Protein AF-A0A6B3IBU2-F1 (afdb_monomer)

Nearest PDB structures (foldseek):
  2c46-assembly2_A  TM=3.736E-01  e=9.577E+00  Homo sapiens

Structure (mmCIF, N/CA/C/O backbone):
data_AF-A0A6B3IBU2-F1
#
_entry.id   AF-A0A6B3IBU2-F1
#
loop_
_atom_site.group_PDB
_atom_site.id
_atom_site.type_symbol
_atom_site.label_atom_id
_atom_site.label_alt_id
_atom_site.label_comp_id
_atom_site.label_asym_id
_atom_site.label_entity_id
_atom_site.label_seq_id
_atom_site.pdbx_PDB_ins_code
_atom_site.Cartn_x
_atom_site.Cartn_y
_atom_site.Cartn_z
_atom_site.occupancy
_atom_site.B_iso_or_equiv
_atom_site.auth_seq_id
_atom_site.auth_comp_id
_atom_site.auth_asym_id
_atom_site.auth_atom_id
_atom_site.pdbx_PDB_model_num
ATOM 1 N N . GLU A 1 1 ? 5.572 0.446 7.589 1.00 95.69 1 GLU A N 1
ATOM 2 C CA . GLU A 1 1 ? 5.179 1.872 7.572 1.00 95.69 1 GLU A CA 1
ATOM 3 C C . GLU A 1 1 ? 4.821 2.412 8.957 1.00 95.69 1 GLU A C 1
ATOM 5 O O . GLU A 1 1 ? 5.625 3.143 9.514 1.00 95.69 1 GLU A O 1
ATOM 10 N N . LEU A 1 2 ? 3.706 2.002 9.577 1.00 97.81 2 LEU A N 1
ATOM 11 C CA . LEU A 1 2 ? 3.272 2.542 10.883 1.00 97.81 2 LEU A CA 1
ATOM 12 C C . LEU A 1 2 ? 4.307 2.400 12.011 1.00 97.81 2 LEU A C 1
ATOM 14 O O . LEU A 1 2 ? 4.517 3.336 12.777 1.00 97.81 2 LEU A O 1
ATOM 18 N N . ALA A 1 3 ? 5.007 1.263 12.072 1.00 97.38 3 ALA A N 1
ATOM 19 C CA . ALA A 1 3 ? 6.112 1.073 13.012 1.00 97.38 3 ALA A CA 1
ATOM 20 C C . ALA A 1 3 ? 7.275 2.051 12.754 1.00 97.38 3 ALA A C 1
ATOM 22 O O . ALA A 1 3 ? 7.814 2.625 13.693 1.00 97.38 3 ALA A O 1
ATOM 23 N N . GLN A 1 4 ? 7.621 2.292 11.483 1.00 96.19 4 GLN A N 1
ATOM 24 C CA . GLN A 1 4 ? 8.664 3.252 11.097 1.00 96.19 4 GLN A CA 1
ATOM 25 C C . GLN A 1 4 ? 8.264 4.693 11.442 1.00 96.19 4 GLN A C 1
ATOM 27 O O . GLN A 1 4 ? 9.115 5.488 11.824 1.00 96.19 4 GLN A O 1
ATOM 32 N N . ALA A 1 5 ? 6.976 5.017 11.331 1.00 97.12 5 ALA A N 1
ATOM 33 C CA . ALA A 1 5 ? 6.420 6.310 11.714 1.00 97.12 5 ALA A CA 1
ATOM 34 C C . ALA A 1 5 ? 6.220 6.468 13.237 1.00 97.12 5 ALA A C 1
ATOM 36 O O . ALA A 1 5 ? 5.711 7.494 13.678 1.00 97.12 5 ALA A O 1
ATOM 37 N N . GLY A 1 6 ? 6.584 5.467 14.050 1.00 97.69 6 GLY A N 1
ATOM 38 C CA . GLY A 1 6 ? 6.462 5.517 15.510 1.00 97.69 6 GLY A CA 1
ATOM 39 C C . GLY A 1 6 ? 5.028 5.413 16.041 1.00 97.69 6 GLY A C 1
ATOM 40 O O . GLY A 1 6 ? 4.814 5.575 17.240 1.00 97.69 6 GLY A O 1
ATOM 41 N N . VAL A 1 7 ? 4.045 5.099 15.190 1.00 98.19 7 VAL A N 1
ATOM 42 C CA . VAL A 1 7 ? 2.610 5.108 15.540 1.00 98.19 7 VAL A CA 1
ATOM 43 C C . VAL A 1 7 ? 2.299 4.168 16.703 1.00 98.19 7 VAL A C 1
ATOM 45 O O . VAL A 1 7 ? 1.527 4.515 17.588 1.00 98.19 7 VAL A O 1
ATOM 48 N N . TYR A 1 8 ? 2.940 3.001 16.753 1.00 97.50 8 TYR A N 1
ATOM 49 C CA . TYR A 1 8 ? 2.720 2.045 17.840 1.00 97.50 8 TYR A CA 1
ATOM 50 C C . TYR A 1 8 ? 3.443 2.410 19.145 1.00 97.50 8 TYR A C 1
ATOM 52 O O . TYR A 1 8 ? 3.030 1.962 20.209 1.00 97.50 8 TYR A O 1
ATOM 60 N N . SER A 1 9 ? 4.517 3.204 19.079 1.00 97.44 9 SER A N 1
ATOM 61 C CA . SER A 1 9 ? 5.330 3.580 20.246 1.00 97.44 9 SER A CA 1
ATOM 62 C C . SER A 1 9 ? 4.913 4.904 20.884 1.00 97.44 9 SER A C 1
ATOM 64 O O . SER A 1 9 ? 5.154 5.127 22.068 1.00 97.44 9 SER A O 1
ATOM 66 N N . THR A 1 10 ? 4.312 5.806 20.112 1.00 98.00 10 THR A N 1
ATOM 67 C CA . THR A 1 10 ? 3.874 7.116 20.592 1.00 98.00 10 THR A CA 1
ATOM 68 C C . THR A 1 10 ? 2.600 6.961 21.422 1.00 98.00 10 THR A C 1
ATOM 70 O O . THR A 1 10 ? 1.557 6.554 20.911 1.00 98.00 10 THR A O 1
ATOM 73 N N . SER A 1 11 ? 2.670 7.306 22.710 1.00 97.31 11 SER A N 1
ATOM 74 C CA . SER A 1 11 ? 1.599 7.045 23.684 1.00 97.31 11 SER A CA 1
ATOM 75 C C . SER A 1 11 ? 0.254 7.672 23.309 1.00 97.31 11 SER A C 1
ATOM 77 O O . SER A 1 11 ? -0.787 7.079 23.574 1.00 97.31 11 SER A O 1
ATOM 79 N N . GLN A 1 12 ? 0.263 8.827 22.639 1.00 98.00 12 GLN A N 1
ATOM 80 C CA . GLN A 1 12 ? -0.941 9.534 22.195 1.00 98.00 12 GLN A CA 1
ATOM 81 C C . GLN A 1 12 ? -1.777 8.730 21.187 1.00 98.00 12 GLN A C 1
ATOM 83 O O . GLN A 1 12 ? -2.982 8.946 21.103 1.00 98.00 12 GLN A O 1
ATOM 88 N N . TYR A 1 13 ? -1.167 7.802 20.443 1.00 97.00 13 TYR A N 1
ATOM 89 C CA . TYR A 1 13 ? -1.886 6.916 19.520 1.00 97.00 13 TYR A CA 1
ATOM 90 C C . TYR A 1 13 ? -2.461 5.674 20.212 1.00 97.00 13 TYR A C 1
ATOM 92 O O . TYR A 1 13 ? -3.210 4.927 19.588 1.00 97.00 13 TYR A O 1
ATOM 100 N N . GLY A 1 14 ? -2.111 5.413 21.478 1.00 97.25 14 GLY A N 1
ATOM 101 C CA . GLY A 1 14 ? -2.641 4.279 22.243 1.00 97.25 14 GLY A CA 1
ATOM 102 C C . GLY A 1 14 ? -2.359 2.907 21.620 1.00 97.25 14 GLY A C 1
ATOM 103 O O . GLY A 1 14 ? -3.114 1.969 21.853 1.00 97.25 14 GLY A O 1
ATOM 104 N N . GLY A 1 15 ? -1.318 2.790 20.787 1.00 96.62 15 GLY A N 1
ATOM 105 C CA . GLY A 1 15 ? -1.014 1.565 20.042 1.00 96.62 15 GLY A CA 1
ATOM 106 C C . GLY A 1 15 ? -1.962 1.270 18.870 1.00 96.62 15 GLY A C 1
ATOM 107 O O . GLY A 1 15 ? -1.885 0.187 18.294 1.00 96.62 15 GLY A O 1
ATOM 108 N N . VAL A 1 16 ? -2.845 2.201 18.492 1.00 97.94 16 VAL A N 1
ATOM 109 C CA . VAL A 1 16 ? -3.834 1.996 17.423 1.00 97.94 16 VAL A CA 1
ATOM 110 C C . VAL A 1 16 ? -3.211 2.236 16.046 1.00 97.94 16 VAL A C 1
ATOM 112 O O . VAL A 1 16 ? -2.830 3.353 15.698 1.00 97.94 16 VAL A O 1
ATOM 115 N N . GLY A 1 17 ? -3.145 1.183 15.228 1.00 98.00 17 GLY A N 1
ATOM 116 C CA . GLY A 1 17 ? -2.772 1.275 13.816 1.00 98.00 17 GLY A CA 1
ATOM 117 C C . GLY A 1 17 ? -3.981 1.559 12.922 1.00 98.00 17 GLY A C 1
ATOM 118 O O . GLY A 1 17 ? -5.029 0.939 13.084 1.00 98.00 17 GLY A O 1
ATOM 119 N N . TYR A 1 18 ? -3.828 2.466 11.954 1.00 98.12 18 TYR A N 1
ATOM 120 C CA . TYR A 1 18 ? -4.945 2.983 11.147 1.00 98.12 18 TYR A CA 1
ATOM 121 C C . TYR A 1 18 ? -4.965 2.539 9.674 1.00 98.12 18 TYR A C 1
ATOM 123 O O . TYR A 1 18 ? -5.932 2.802 8.967 1.00 98.12 18 TYR A O 1
ATOM 131 N N . LEU A 1 19 ? -3.931 1.845 9.186 1.00 98.25 19 LEU A N 1
ATOM 132 C CA . LEU A 1 19 ? -3.875 1.340 7.803 1.00 98.25 19 LEU A CA 1
ATOM 133 C C . LEU A 1 19 ? -4.584 -0.015 7.672 1.00 98.25 19 LEU A C 1
ATOM 135 O O . LEU A 1 19 ? -3.955 -1.038 7.413 1.00 98.25 19 LEU A O 1
ATOM 139 N N . ASN A 1 20 ? -5.893 -0.029 7.914 1.00 98.38 20 ASN A N 1
ATOM 140 C CA . ASN A 1 20 ? -6.749 -1.200 7.738 1.00 98.38 20 ASN A CA 1
ATOM 141 C C . ASN A 1 20 ? -8.219 -0.789 7.552 1.00 98.38 20 ASN A C 1
ATOM 143 O O . ASN A 1 20 ? -8.629 0.325 7.884 1.00 98.38 20 ASN A O 1
ATOM 147 N N . THR A 1 21 ? -9.014 -1.714 7.019 1.00 98.62 21 THR A N 1
ATOM 148 C CA . THR A 1 21 ? -10.429 -1.492 6.702 1.00 98.62 21 THR A CA 1
ATOM 149 C C . THR A 1 21 ? -11.292 -1.216 7.933 1.00 98.62 21 THR A C 1
ATOM 151 O O . THR A 1 21 ? -12.204 -0.395 7.856 1.00 98.62 21 THR A O 1
ATOM 154 N N . ASP A 1 22 ? -11.007 -1.870 9.060 1.00 98.44 22 ASP A N 1
ATOM 155 C CA . ASP A 1 22 ? -11.776 -1.720 10.300 1.00 98.44 22 ASP A CA 1
ATOM 156 C C . ASP A 1 22 ? -11.670 -0.294 10.860 1.00 98.44 22 ASP A C 1
ATOM 158 O O . ASP A 1 22 ? -12.682 0.364 11.115 1.00 98.44 22 ASP A O 1
ATOM 162 N N . TRP A 1 23 ? -10.448 0.242 10.927 1.00 98.56 23 TRP A N 1
ATOM 163 C CA . TRP A 1 23 ? -10.211 1.615 11.361 1.00 98.56 23 TRP A CA 1
ATOM 164 C C . TRP A 1 23 ? -10.941 2.624 10.469 1.00 98.56 23 TRP A C 1
ATOM 166 O O . TRP A 1 23 ? -11.614 3.523 10.975 1.00 98.56 23 TRP A O 1
ATOM 176 N N . ALA A 1 24 ? -10.865 2.459 9.142 1.00 98.50 24 ALA A N 1
ATOM 177 C CA . ALA A 1 24 ? -11.542 3.351 8.200 1.00 98.50 24 ALA A CA 1
ATOM 178 C C . ALA A 1 24 ? -13.073 3.286 8.349 1.00 98.50 24 ALA A C 1
ATOM 180 O O . ALA A 1 24 ? -13.742 4.321 8.350 1.00 98.50 24 ALA A O 1
ATOM 181 N N . TYR A 1 25 ? -13.631 2.085 8.535 1.00 98.44 25 TYR A N 1
ATOM 182 C CA . TYR A 1 25 ? -15.049 1.901 8.841 1.00 98.44 25 TYR A CA 1
ATOM 183 C C . TYR A 1 25 ? -15.446 2.675 10.108 1.00 98.44 25 TYR A C 1
ATOM 185 O O . TYR A 1 25 ? -16.389 3.470 10.074 1.00 98.44 25 TYR A O 1
ATOM 193 N N . HIS A 1 26 ? -14.701 2.510 11.204 1.00 98.38 26 HIS A N 1
ATOM 194 C CA . HIS A 1 26 ? -14.964 3.205 12.464 1.00 98.38 26 HIS A CA 1
ATOM 195 C C . HIS A 1 26 ? -14.794 4.726 12.366 1.00 98.38 26 HIS A C 1
ATOM 197 O O . HIS A 1 26 ? -15.598 5.459 12.946 1.00 98.38 26 HIS A O 1
ATOM 203 N N . TYR A 1 27 ? -13.824 5.208 11.586 1.00 98.31 27 TYR A N 1
ATOM 204 C CA . TYR A 1 27 ? -13.661 6.631 11.291 1.00 98.31 27 TYR A CA 1
ATOM 205 C C . TYR A 1 27 ? -14.936 7.216 10.662 1.00 98.31 27 TYR A C 1
ATOM 207 O O . TYR A 1 27 ? -15.493 8.191 11.170 1.00 98.31 27 TYR A O 1
ATOM 215 N N . PHE A 1 28 ? -15.470 6.581 9.612 1.00 98.44 28 PHE A N 1
ATOM 216 C CA . PHE A 1 28 ? -16.694 7.054 8.957 1.00 98.44 28 PHE A CA 1
ATOM 217 C C . PHE A 1 28 ? -17.942 6.903 9.831 1.00 98.44 28 PHE A C 1
ATOM 219 O O . PHE A 1 28 ? -18.843 7.742 9.765 1.00 98.44 28 PHE A O 1
ATOM 226 N N . ARG A 1 29 ? -18.001 5.908 10.723 1.00 98.12 29 ARG A N 1
ATOM 227 C CA . ARG A 1 29 ? -19.117 5.771 11.676 1.00 98.12 29 ARG A CA 1
ATOM 228 C C . ARG A 1 29 ? -19.321 7.004 12.564 1.00 98.12 29 ARG A C 1
ATOM 230 O O . ARG A 1 29 ? -20.439 7.188 13.047 1.00 98.12 29 ARG A O 1
ATOM 237 N N . GLY A 1 30 ? -18.306 7.858 12.722 1.00 97.88 30 GLY A N 1
ATOM 238 C CA . GLY A 1 30 ? -18.417 9.143 13.413 1.00 97.88 30 GLY A CA 1
ATOM 239 C C . GLY A 1 30 ? -19.387 10.139 12.760 1.00 97.88 30 GLY A C 1
ATOM 240 O O . GLY A 1 30 ? -19.947 10.973 13.464 1.00 97.88 30 GLY A O 1
ATOM 241 N N . SER A 1 31 ? -19.634 10.046 11.447 1.00 97.06 31 SER A N 1
ATOM 242 C CA . SER A 1 31 ? -20.494 10.988 10.708 1.00 97.06 31 SER A CA 1
ATOM 243 C C . SER A 1 31 ? -21.626 10.336 9.906 1.00 97.06 31 SER A C 1
ATOM 245 O O . SER A 1 31 ? -22.535 11.037 9.457 1.00 97.06 31 SER A O 1
ATOM 247 N N . MET A 1 32 ? -21.624 9.008 9.734 1.00 97.31 32 MET A N 1
ATOM 248 C CA . MET A 1 32 ? -22.672 8.295 8.992 1.00 97.31 32 MET A CA 1
ATOM 249 C C . MET A 1 32 ? -23.067 6.957 9.636 1.00 97.31 32 MET A C 1
ATOM 251 O O . MET A 1 32 ? -22.196 6.236 10.127 1.00 97.31 32 MET A O 1
ATOM 255 N N . PRO A 1 33 ? -24.367 6.586 9.635 1.00 98.19 33 PRO A N 1
ATOM 256 C CA . PRO A 1 33 ? -24.832 5.289 10.132 1.00 98.19 33 PRO A CA 1
ATOM 257 C C . PRO A 1 33 ? -24.246 4.130 9.314 1.00 98.19 33 PRO A C 1
ATOM 259 O O . PRO A 1 33 ? -23.986 4.280 8.123 1.00 98.19 33 PRO A O 1
ATOM 262 N N . ALA A 1 34 ? -24.092 2.957 9.939 1.00 98.00 34 ALA A N 1
ATOM 263 C CA . ALA A 1 34 ? -23.450 1.791 9.319 1.00 98.00 34 ALA A CA 1
ATOM 264 C C . ALA A 1 34 ? -24.082 1.387 7.976 1.00 98.00 34 ALA A C 1
ATOM 266 O O . ALA A 1 34 ? -23.362 1.102 7.028 1.00 98.00 34 ALA A O 1
ATOM 267 N N . GLY A 1 35 ? -25.413 1.462 7.857 1.00 98.12 35 GLY A N 1
ATOM 268 C CA . GLY A 1 35 ? -26.131 1.142 6.615 1.00 98.12 35 GLY A CA 1
ATOM 269 C C . GLY A 1 35 ? -25.862 2.089 5.435 1.00 98.12 35 GLY A C 1
ATOM 270 O O . GLY A 1 35 ? -26.426 1.886 4.366 1.00 98.12 35 GLY A O 1
ATOM 271 N N . ARG A 1 36 ? -25.040 3.134 5.612 1.00 98.31 36 ARG A N 1
ATOM 272 C CA . ARG A 1 36 ? -24.606 4.060 4.551 1.00 98.31 36 ARG A CA 1
ATOM 273 C C . ARG A 1 36 ? -23.119 3.934 4.205 1.00 98.31 36 ARG A C 1
ATOM 275 O O . ARG A 1 36 ? -22.623 4.746 3.430 1.00 98.31 36 ARG A O 1
ATOM 282 N N . ILE A 1 37 ? -22.414 2.951 4.767 1.00 98.50 37 ILE A N 1
ATOM 283 C CA . ILE A 1 37 ? -20.997 2.700 4.490 1.00 98.50 37 ILE A CA 1
ATOM 284 C C . ILE A 1 37 ? -20.880 1.453 3.617 1.00 98.50 37 ILE A C 1
ATOM 286 O O . ILE A 1 37 ? -21.344 0.383 3.999 1.00 98.50 37 ILE A O 1
ATOM 290 N N . ASN A 1 38 ? -20.209 1.588 2.476 1.00 98.38 38 ASN A N 1
ATOM 291 C CA . ASN A 1 38 ? -19.815 0.465 1.632 1.00 98.38 38 ASN A CA 1
ATOM 292 C C . ASN A 1 38 ? -18.292 0.340 1.665 1.00 98.38 38 ASN A C 1
ATOM 294 O O . ASN A 1 38 ? -17.587 1.340 1.535 1.00 98.38 38 ASN A O 1
ATOM 298 N N . ILE A 1 39 ? -17.792 -0.881 1.834 1.00 98.38 39 ILE A N 1
ATOM 299 C CA . ILE A 1 39 ? -16.358 -1.162 1.885 1.00 98.38 39 ILE A CA 1
ATOM 300 C C . ILE A 1 39 ? -15.876 -1.606 0.507 1.00 98.38 39 ILE A C 1
ATOM 302 O O . ILE A 1 39 ? -16.395 -2.565 -0.061 1.00 98.38 39 ILE A O 1
ATOM 306 N N . GLY A 1 40 ? -14.870 -0.909 -0.018 1.00 98.38 40 GLY A N 1
ATOM 307 C CA . GLY A 1 40 ? -14.203 -1.294 -1.256 1.00 98.38 40 GLY A CA 1
ATOM 308 C C . GLY A 1 40 ? -13.275 -2.488 -1.043 1.00 98.38 40 GLY A C 1
ATOM 309 O O . GLY A 1 40 ? -12.541 -2.538 -0.056 1.00 98.38 40 GLY A O 1
ATOM 310 N N . LEU A 1 41 ? -13.286 -3.427 -1.989 1.00 98.19 41 LEU A N 1
ATOM 311 C CA . LEU A 1 41 ? -12.372 -4.566 -2.029 1.00 98.19 41 LEU A CA 1
ATOM 312 C C . LEU A 1 41 ? -11.660 -4.601 -3.388 1.00 98.19 41 LEU A C 1
ATOM 314 O O . LEU A 1 41 ? -12.322 -4.434 -4.415 1.00 98.19 41 LEU A O 1
ATOM 318 N N . PRO A 1 42 ? -10.333 -4.804 -3.423 1.00 98.00 42 PRO A N 1
ATOM 319 C CA . PRO A 1 42 ? -9.599 -4.858 -4.678 1.00 98.00 42 PRO A CA 1
ATOM 320 C C . PRO A 1 42 ? -9.763 -6.227 -5.349 1.00 98.00 42 PRO A C 1
ATOM 322 O O . PRO A 1 42 ? -9.480 -7.259 -4.746 1.00 98.00 42 PRO A O 1
ATOM 325 N N . TYR A 1 43 ? -10.172 -6.230 -6.621 1.00 98.25 43 TYR A N 1
ATOM 326 C CA . TYR A 1 43 ? -10.108 -7.395 -7.526 1.00 98.25 43 TYR A CA 1
ATOM 327 C C . TYR A 1 43 ? -8.920 -7.268 -8.493 1.00 98.25 43 TYR A C 1
ATOM 329 O O . TYR A 1 43 ? -8.993 -7.615 -9.667 1.00 98.25 43 TYR A O 1
ATOM 337 N N . TYR A 1 44 ? -7.830 -6.702 -7.989 1.00 97.81 44 TYR A N 1
ATOM 338 C CA . TYR A 1 44 ? -6.572 -6.492 -8.690 1.00 97.81 44 TYR A CA 1
ATOM 339 C C . TYR A 1 44 ? -5.429 -6.569 -7.676 1.00 97.81 44 TYR A C 1
ATOM 341 O O . TYR A 1 44 ? -5.658 -6.555 -6.462 1.00 97.81 44 TYR A O 1
ATOM 349 N N . THR A 1 45 ? -4.199 -6.643 -8.168 1.00 98.25 45 THR A N 1
ATOM 350 C CA . THR A 1 45 ? -2.996 -6.734 -7.341 1.00 98.25 45 THR A CA 1
ATOM 351 C C . THR A 1 45 ? -2.193 -5.434 -7.363 1.00 98.25 45 THR A C 1
ATOM 353 O O . THR A 1 45 ? -2.302 -4.597 -8.260 1.00 98.25 45 THR A O 1
ATOM 356 N N . ARG A 1 46 ? -1.362 -5.271 -6.338 1.00 98.00 46 ARG A N 1
ATOM 357 C CA . ARG A 1 46 ? -0.196 -4.385 -6.326 1.00 98.00 46 ARG A CA 1
ATOM 358 C C . ARG A 1 46 ? 1.006 -5.252 -5.977 1.00 98.00 46 ARG A C 1
ATOM 360 O O . ARG A 1 46 ? 0.832 -6.278 -5.314 1.00 98.00 46 ARG A O 1
ATOM 367 N N . GLY A 1 47 ? 2.200 -4.864 -6.402 1.00 97.69 47 GLY A N 1
ATOM 368 C CA . GLY A 1 47 ? 3.379 -5.698 -6.204 1.00 97.69 47 GLY A CA 1
ATOM 369 C C . GLY A 1 47 ? 4.679 -4.917 -6.255 1.00 97.69 47 GLY A C 1
ATOM 370 O O . GLY A 1 47 ? 4.787 -3.906 -6.938 1.00 97.69 47 GLY A O 1
ATOM 371 N N . PHE A 1 48 ? 5.678 -5.433 -5.546 1.00 98.31 48 PHE A N 1
ATOM 372 C CA . PHE A 1 48 ? 7.048 -4.939 -5.578 1.00 98.31 48 PHE A CA 1
ATOM 373 C C . PHE A 1 48 ? 7.984 -6.075 -5.980 1.00 98.31 48 PHE A C 1
ATOM 375 O O . PHE A 1 48 ? 7.775 -7.222 -5.580 1.00 98.31 48 PHE A O 1
ATOM 382 N N . LYS A 1 49 ? 9.047 -5.751 -6.714 1.00 97.62 49 LYS A N 1
ATOM 383 C CA . LYS A 1 49 ? 10.164 -6.661 -6.988 1.00 97.62 49 LYS A CA 1
ATOM 384 C C . LYS A 1 49 ? 11.351 -6.334 -6.087 1.00 97.62 49 LYS A C 1
ATOM 386 O O . LYS A 1 49 ? 11.389 -5.298 -5.432 1.00 97.62 49 LYS A O 1
ATOM 391 N N . ASN A 1 50 ? 12.327 -7.240 -6.029 1.00 97.75 50 ASN A N 1
ATOM 392 C CA . ASN A 1 50 ? 13.549 -7.068 -5.232 1.00 97.75 50 ASN A CA 1
ATOM 393 C C . ASN A 1 50 ? 13.300 -6.816 -3.727 1.00 97.75 50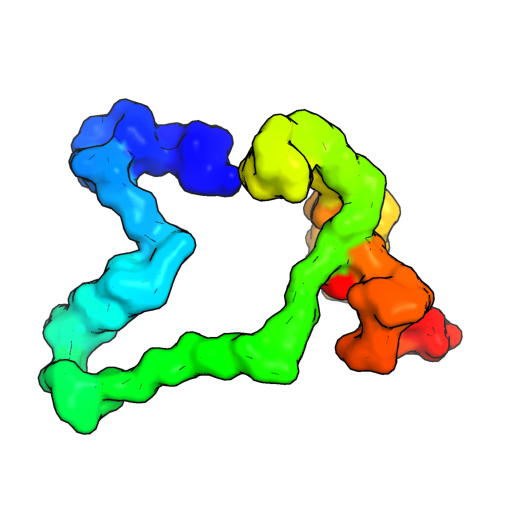 ASN A C 1
ATOM 395 O O . ASN A 1 50 ? 14.098 -6.146 -3.067 1.00 97.75 50 ASN A O 1
ATOM 399 N N . VAL A 1 51 ? 12.213 -7.362 -3.172 1.00 98.38 51 VAL A N 1
ATOM 400 C CA . VAL A 1 51 ? 11.860 -7.223 -1.750 1.00 98.38 51 VAL A CA 1
ATOM 401 C C . VAL A 1 51 ? 12.938 -7.853 -0.863 1.00 98.38 51 VAL A C 1
ATOM 403 O O . VAL A 1 51 ? 13.325 -9.001 -1.063 1.00 98.38 51 VAL A O 1
ATOM 406 N N . GLN A 1 52 ? 13.410 -7.099 0.132 1.00 98.31 52 GLN A N 1
ATOM 407 C CA . GLN A 1 52 ? 14.407 -7.531 1.112 1.00 98.31 52 GLN A CA 1
ATOM 408 C C . GLN A 1 52 ? 13.822 -7.571 2.526 1.00 98.31 52 GLN A C 1
ATOM 410 O O . GLN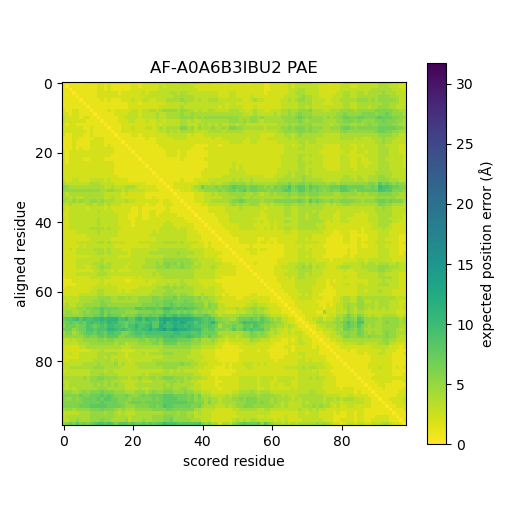 A 1 52 ? 13.123 -6.644 2.950 1.00 98.31 52 GLN A O 1
ATOM 415 N N . GLY A 1 53 ? 14.178 -8.610 3.285 1.00 97.94 53 GLY A N 1
ATOM 416 C CA . GLY A 1 53 ? 13.712 -8.816 4.657 1.00 97.94 53 GLY A CA 1
ATOM 417 C C . GLY A 1 53 ? 12.226 -9.177 4.752 1.00 97.94 53 GLY A C 1
ATOM 418 O O . GLY A 1 53 ? 11.589 -9.543 3.766 1.00 97.94 53 GLY A O 1
ATOM 419 N N . GLY A 1 54 ? 11.676 -9.068 5.962 1.00 97.38 54 GLY A N 1
ATOM 420 C CA . GLY A 1 54 ? 10.325 -9.543 6.260 1.00 97.38 54 GLY A CA 1
ATOM 421 C C . GLY A 1 54 ? 10.260 -11.063 6.429 1.00 97.38 54 GLY A C 1
ATOM 422 O O . GLY A 1 54 ? 11.280 -11.733 6.580 1.00 97.38 54 GLY A O 1
ATOM 423 N N . THR A 1 55 ? 9.047 -11.606 6.430 1.00 98.31 55 THR A N 1
ATOM 424 C CA . THR A 1 55 ? 8.783 -13.056 6.419 1.00 98.31 55 THR A CA 1
ATOM 425 C C . THR A 1 55 ? 8.045 -13.371 5.132 1.00 98.31 55 THR A C 1
ATOM 427 O O . THR A 1 55 ? 6.951 -12.854 4.932 1.00 98.31 55 THR A O 1
ATOM 430 N N . ASP A 1 56 ? 8.675 -14.118 4.225 1.00 97.25 56 ASP A N 1
ATOM 431 C CA . ASP A 1 56 ? 8.161 -14.347 2.865 1.00 97.25 56 ASP A CA 1
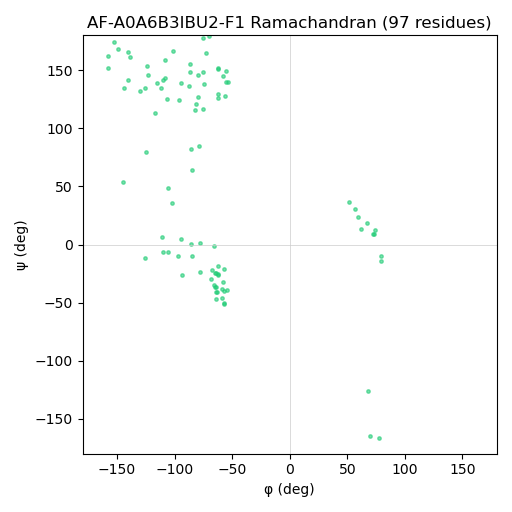ATOM 432 C C . ASP A 1 56 ? 7.799 -13.032 2.138 1.00 97.25 56 ASP A C 1
ATOM 434 O O . ASP A 1 56 ? 6.798 -12.921 1.436 1.00 97.25 56 ASP A O 1
ATOM 438 N N . GLY A 1 57 ? 8.601 -11.985 2.370 1.00 97.69 57 GLY A N 1
ATOM 439 C CA . GLY A 1 57 ? 8.387 -10.635 1.840 1.00 97.69 57 GLY A CA 1
ATOM 440 C C . GLY A 1 57 ? 7.341 -9.799 2.588 1.00 97.69 57 GLY A C 1
ATOM 441 O O . GLY A 1 57 ? 7.336 -8.573 2.446 1.00 97.69 57 GLY A O 1
ATOM 442 N N . LEU A 1 58 ? 6.503 -10.397 3.444 1.00 98.12 58 LEU A N 1
ATOM 443 C CA . LEU A 1 58 ? 5.571 -9.651 4.290 1.00 98.12 58 LEU A CA 1
ATOM 444 C C . LEU A 1 58 ? 6.353 -8.749 5.252 1.00 98.12 58 LEU A C 1
ATOM 446 O O . LEU A 1 58 ? 7.236 -9.207 5.980 1.00 98.12 58 LEU A O 1
ATOM 450 N N . TRP A 1 59 ? 6.015 -7.457 5.244 1.00 97.62 59 TRP A N 1
ATOM 451 C CA . TRP A 1 59 ? 6.732 -6.382 5.948 1.00 97.62 59 TRP A CA 1
ATOM 452 C C . TRP A 1 59 ? 8.186 -6.155 5.501 1.00 97.62 59 TRP A C 1
ATOM 454 O O . TRP A 1 59 ? 8.924 -5.431 6.173 1.00 97.62 59 TRP A O 1
ATOM 464 N N . GLY A 1 60 ? 8.591 -6.727 4.364 1.00 97.81 60 GLY A N 1
ATOM 465 C CA . GLY A 1 60 ? 9.865 -6.434 3.717 1.00 97.81 60 GLY A CA 1
ATOM 466 C C . GLY A 1 60 ? 9.912 -5.031 3.102 1.00 97.81 60 GLY A C 1
ATOM 467 O O . GLY A 1 60 ? 8.957 -4.252 3.156 1.00 97.81 60 GLY A O 1
ATOM 468 N N . LYS A 1 61 ? 11.056 -4.694 2.506 1.00 97.62 61 LYS A N 1
ATOM 469 C CA . LYS A 1 61 ? 11.297 -3.399 1.860 1.00 97.62 61 LYS A CA 1
ATOM 470 C C . LYS A 1 61 ? 11.870 -3.597 0.462 1.00 97.62 61 LYS A C 1
ATOM 472 O O . LYS A 1 61 ? 12.853 -4.307 0.295 1.00 97.62 61 LYS A O 1
ATOM 477 N N . ALA A 1 62 ? 11.302 -2.904 -0.515 1.00 97.75 62 ALA A N 1
ATOM 478 C CA . ALA A 1 62 ? 11.785 -2.852 -1.892 1.00 97.75 62 ALA A CA 1
ATOM 479 C C . ALA A 1 62 ? 12.006 -1.388 -2.268 1.00 97.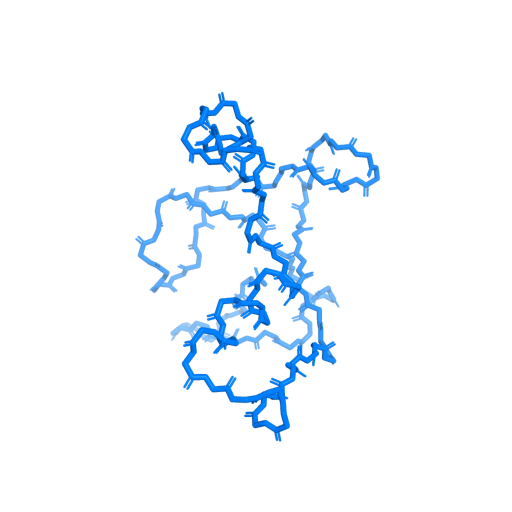75 62 ALA A C 1
ATOM 481 O O . ALA A 1 62 ? 11.123 -0.767 -2.836 1.00 97.75 62 ALA A O 1
ATOM 482 N N . ALA A 1 63 ? 13.115 -0.781 -1.849 1.00 95.81 63 ALA A N 1
ATOM 483 C CA . ALA A 1 63 ? 13.335 0.649 -2.070 1.00 95.81 63 ALA A CA 1
ATOM 484 C C . ALA A 1 63 ? 14.150 0.908 -3.337 1.00 95.81 63 ALA A C 1
ATOM 486 O O . ALA A 1 63 ? 15.166 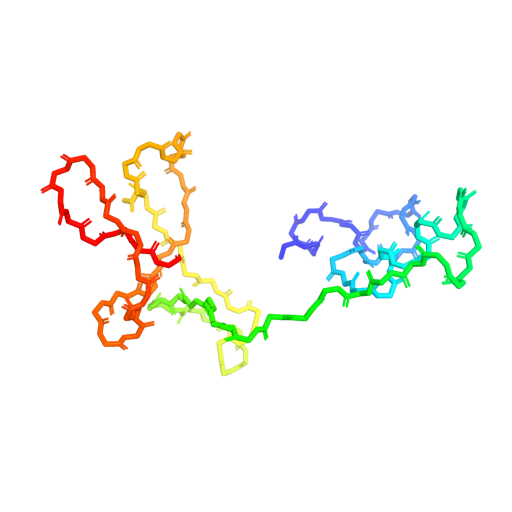0.256 -3.562 1.00 95.81 63 ALA A O 1
ATOM 487 N N . THR A 1 64 ? 13.751 1.928 -4.091 1.00 95.62 64 THR A N 1
ATOM 488 C CA . THR A 1 64 ? 14.502 2.457 -5.229 1.00 95.62 64 THR A CA 1
ATOM 489 C C . THR A 1 64 ? 14.462 3.987 -5.243 1.00 95.62 64 THR A C 1
ATOM 491 O O . THR A 1 64 ? 13.640 4.626 -4.578 1.00 95.62 64 THR A O 1
ATOM 494 N N . THR A 1 65 ? 15.393 4.582 -5.981 1.00 95.19 65 THR A N 1
ATOM 495 C CA . THR A 1 65 ? 15.417 6.016 -6.311 1.00 95.19 65 THR A CA 1
ATOM 496 C C . THR A 1 65 ? 15.010 6.275 -7.760 1.00 95.19 65 THR A C 1
ATOM 498 O O . THR A 1 65 ? 14.866 7.426 -8.159 1.00 95.19 65 THR A O 1
ATOM 501 N N . THR A 1 66 ? 14.824 5.218 -8.555 1.00 92.12 66 THR A N 1
ATOM 502 C CA . THR A 1 66 ? 14.312 5.297 -9.925 1.00 92.12 66 THR A CA 1
ATOM 503 C C . THR A 1 66 ? 12.792 5.296 -9.873 1.00 92.12 66 THR A C 1
ATOM 505 O O . THR A 1 66 ? 12.161 4.250 -9.989 1.00 92.12 66 THR A O 1
ATOM 508 N N . CYS A 1 67 ? 12.212 6.466 -9.619 1.00 91.69 67 CYS A N 1
ATOM 509 C CA . CYS A 1 67 ? 10.769 6.593 -9.469 1.00 91.69 67 CYS A CA 1
ATOM 510 C C . CYS A 1 67 ? 10.057 6.806 -10.802 1.00 91.69 67 CYS A C 1
ATOM 512 O O . CYS A 1 67 ? 10.646 7.418 -11.697 1.00 91.69 67 CYS A O 1
ATOM 514 N N . PRO A 1 68 ? 8.805 6.321 -10.934 1.00 88.38 68 PRO A N 1
ATOM 515 C CA . PRO A 1 68 ? 8.017 6.531 -12.139 1.00 88.38 68 PRO A CA 1
ATOM 516 C C . PRO A 1 68 ? 7.940 8.018 -12.492 1.00 88.38 68 PRO A C 1
ATOM 518 O O . PRO A 1 68 ? 7.803 8.877 -11.608 1.00 88.38 68 PRO A O 1
ATOM 521 N N . ALA A 1 69 ? 8.043 8.326 -13.785 1.00 83.75 69 ALA A N 1
ATOM 522 C CA . ALA A 1 69 ? 7.889 9.688 -14.274 1.00 83.75 69 ALA A CA 1
ATOM 523 C C . ALA A 1 69 ? 6.534 10.261 -13.819 1.00 83.75 69 ALA A C 1
ATOM 525 O O . ALA A 1 69 ? 5.534 9.553 -13.756 1.00 83.75 69 ALA A O 1
ATOM 526 N N . GLY A 1 70 ? 6.511 11.537 -13.430 1.00 81.69 70 GLY A N 1
ATOM 527 C CA . GLY A 1 70 ? 5.295 12.191 -12.936 1.00 81.69 70 GLY A CA 1
ATOM 528 C C . GLY A 1 70 ? 4.923 11.893 -11.475 1.00 81.69 70 GLY A C 1
ATOM 529 O O . GLY A 1 70 ? 4.102 12.617 -10.921 1.00 81.69 70 GLY A O 1
ATOM 530 N N . ALA A 1 71 ? 5.564 10.930 -10.796 1.00 83.62 71 ALA A N 1
ATOM 531 C CA . ALA A 1 71 ? 5.264 10.638 -9.387 1.00 83.62 71 ALA A CA 1
ATOM 532 C C . ALA A 1 71 ? 5.672 11.770 -8.421 1.00 83.62 71 ALA A C 1
ATOM 534 O O . ALA A 1 71 ? 5.175 11.839 -7.300 1.00 83.62 71 ALA A O 1
ATOM 535 N N . GLY A 1 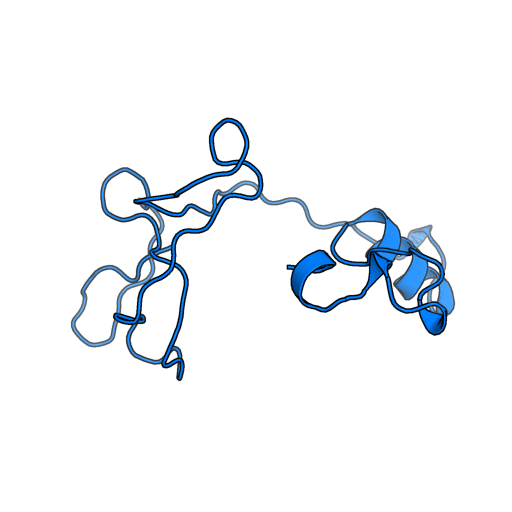72 ? 6.605 12.643 -8.821 1.00 87.38 72 GLY A N 1
ATOM 536 C CA . GLY A 1 72 ? 7.115 13.728 -7.970 1.00 87.38 72 GLY A CA 1
ATOM 537 C C . GLY A 1 72 ? 7.932 13.243 -6.764 1.00 87.38 72 GLY A C 1
ATOM 538 O O . GLY A 1 72 ? 8.125 13.988 -5.804 1.00 87.38 72 GLY A O 1
ATOM 539 N N . LEU A 1 73 ? 8.410 11.995 -6.797 1.00 90.44 73 LEU A N 1
ATOM 540 C CA . LEU A 1 73 ? 9.120 11.345 -5.698 1.00 90.44 73 LEU A CA 1
ATOM 541 C C . LEU A 1 73 ? 10.604 11.154 -6.017 1.00 90.44 73 LEU A C 1
ATOM 543 O O . LEU A 1 73 ? 10.977 10.787 -7.126 1.00 90.44 73 LEU A O 1
ATOM 547 N N . THR A 1 74 ? 11.451 11.337 -5.003 1.00 92.06 74 THR A N 1
ATOM 548 C CA . THR A 1 74 ? 12.891 11.013 -5.054 1.00 92.06 74 THR A CA 1
ATOM 549 C C . THR A 1 74 ? 13.214 9.644 -4.447 1.00 92.06 74 THR A C 1
ATOM 551 O O . THR A 1 74 ? 14.341 9.160 -4.548 1.00 92.06 74 THR A O 1
ATOM 554 N N . LYS A 1 75 ? 12.229 9.027 -3.782 1.00 93.88 75 LYS A N 1
ATOM 555 C CA . LYS A 1 75 ? 12.282 7.687 -3.191 1.00 93.88 75 LYS A CA 1
ATOM 556 C C . LYS A 1 75 ? 10.918 7.032 -3.348 1.00 93.88 75 LYS A C 1
ATOM 558 O O . LYS A 1 75 ? 9.903 7.655 -3.050 1.00 93.88 75 LYS A O 1
ATOM 563 N N . CYS A 1 76 ? 10.911 5.778 -3.759 1.00 93.94 76 CYS A N 1
ATOM 564 C CA . CYS A 1 76 ? 9.702 5.015 -4.046 1.00 93.94 76 CYS A CA 1
ATOM 565 C C . CYS A 1 76 ? 9.966 3.521 -3.839 1.00 93.94 76 CYS A C 1
ATOM 567 O O . CYS A 1 76 ? 11.093 3.098 -3.548 1.00 93.94 76 CYS A O 1
ATOM 569 N N . GLY A 1 77 ? 8.903 2.729 -3.949 1.00 96.56 77 GLY A N 1
ATOM 570 C CA . GLY A 1 77 ? 9.027 1.285 -4.023 1.00 96.56 77 GLY A CA 1
ATOM 571 C C . GLY A 1 77 ? 9.525 0.838 -5.397 1.00 96.56 77 GLY A C 1
ATOM 572 O O . GLY A 1 77 ? 9.233 1.486 -6.399 1.00 96.56 77 GLY A O 1
ATOM 573 N N . ASP A 1 78 ? 10.279 -0.257 -5.449 1.00 97.44 78 ASP A N 1
ATOM 574 C CA . ASP A 1 78 ? 10.650 -0.907 -6.706 1.00 97.44 78 ASP A CA 1
ATOM 575 C C . ASP A 1 78 ? 9.463 -1.749 -7.195 1.00 97.44 78 ASP A C 1
ATOM 577 O O . ASP A 1 78 ? 9.336 -2.926 -6.849 1.00 97.44 78 ASP A O 1
ATOM 581 N N . GLY A 1 79 ? 8.535 -1.099 -7.903 1.00 97.06 79 GLY A N 1
ATOM 582 C CA . GLY A 1 79 ? 7.297 -1.704 -8.399 1.00 97.06 79 GLY A CA 1
ATOM 583 C C . GLY A 1 79 ? 7.560 -2.915 -9.296 1.00 97.06 79 GLY A C 1
ATOM 584 O O . GLY A 1 79 ? 8.556 -2.970 -10.026 1.00 97.06 79 GLY A O 1
ATOM 585 N N . ALA A 1 80 ? 6.681 -3.914 -9.224 1.00 98.00 80 ALA A N 1
ATOM 586 C CA . ALA A 1 80 ? 6.709 -5.045 -10.147 1.00 98.00 80 ALA A CA 1
ATOM 587 C C . ALA A 1 80 ? 6.479 -4.570 -11.597 1.00 98.00 80 ALA A C 1
ATOM 589 O O . ALA A 1 80 ? 5.830 -3.548 -11.820 1.00 98.00 80 ALA A O 1
ATOM 590 N N . VAL A 1 81 ? 7.036 -5.297 -12.569 1.00 97.19 81 VAL A N 1
ATOM 591 C CA . VAL A 1 81 ? 6.991 -4.953 -14.003 1.00 97.19 81 VAL A CA 1
ATOM 592 C C . VAL A 1 81 ? 6.783 -6.202 -14.866 1.00 97.19 81 VAL A C 1
ATOM 594 O O . VAL A 1 81 ? 6.990 -7.325 -14.398 1.00 97.19 81 VAL A O 1
ATOM 597 N N . GLY A 1 82 ? 6.427 -6.034 -16.138 1.00 97.69 82 GLY A N 1
ATOM 598 C CA . GLY A 1 82 ? 6.306 -7.131 -17.098 1.00 97.69 82 GLY A CA 1
ATOM 599 C C . GLY A 1 82 ? 5.141 -8.076 -16.783 1.00 97.69 82 GLY A C 1
ATOM 600 O O . GLY A 1 82 ? 3.996 -7.645 -16.661 1.00 97.69 82 GLY A O 1
ATOM 601 N N . ILE A 1 83 ? 5.411 -9.386 -16.673 1.00 97.94 83 ILE A N 1
ATOM 602 C CA . ILE A 1 83 ? 4.357 -10.394 -16.433 1.00 97.94 83 ILE A CA 1
ATOM 603 C C . ILE A 1 83 ? 3.655 -10.211 -15.080 1.00 97.94 83 ILE A C 1
ATOM 605 O O . ILE A 1 83 ? 2.490 -10.575 -14.940 1.00 97.94 83 ILE A O 1
ATOM 609 N N . ASP A 1 84 ? 4.333 -9.589 -14.116 1.00 97.94 84 ASP A N 1
ATOM 610 C CA . ASP A 1 84 ? 3.799 -9.320 -12.781 1.00 97.94 84 ASP A CA 1
ATOM 611 C C . ASP A 1 84 ? 2.994 -8.004 -12.717 1.00 97.94 84 ASP A C 1
ATOM 613 O O . ASP A 1 84 ? 2.485 -7.642 -11.657 1.00 97.94 84 ASP A O 1
ATOM 617 N N . ASN A 1 85 ? 2.863 -7.285 -13.842 1.00 97.94 85 ASN A N 1
ATOM 618 C CA . ASN A 1 85 ? 2.192 -5.986 -13.939 1.00 97.94 85 ASN A CA 1
ATOM 619 C C . ASN A 1 85 ? 1.460 -5.819 -15.289 1.00 97.94 85 ASN A C 1
ATOM 621 O O . ASN A 1 85 ? 1.653 -4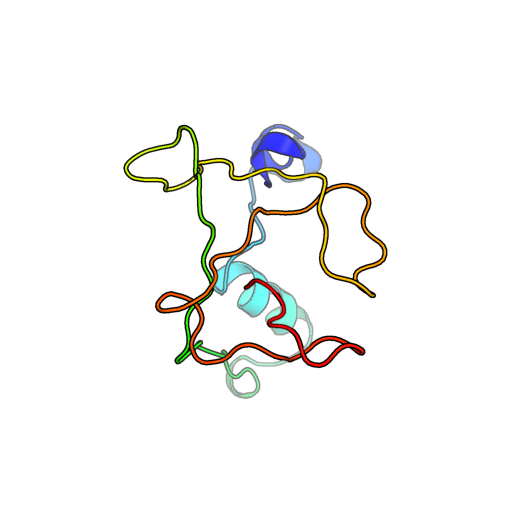.868 -16.044 1.00 97.94 85 ASN A O 1
ATOM 625 N N . LEU A 1 86 ? 0.592 -6.782 -15.616 1.00 97.62 86 LEU A N 1
ATOM 626 C CA . LEU A 1 86 ? -0.146 -6.812 -16.890 1.00 97.62 86 LEU A CA 1
ATOM 627 C C . LEU A 1 86 ? -1.136 -5.648 -17.073 1.00 97.62 86 LEU A C 1
ATOM 629 O O . LEU A 1 86 ? -1.488 -5.317 -18.203 1.00 97.62 86 LEU A O 1
ATOM 633 N N . TRP A 1 87 ? -1.612 -5.056 -15.975 1.00 97.19 87 TRP A N 1
ATOM 634 C CA . TRP A 1 87 ? -2.538 -3.916 -15.958 1.00 97.19 87 TRP A CA 1
ATOM 635 C C . TRP A 1 87 ? -1.818 -2.623 -15.572 1.00 97.19 87 TRP A C 1
ATOM 637 O O . TRP A 1 87 ? -2.267 -1.889 -14.691 1.00 97.19 87 TRP A O 1
ATOM 647 N N . HIS A 1 88 ? -0.683 -2.366 -16.217 1.00 96.12 88 HIS A N 1
ATOM 648 C CA . HIS A 1 88 ? 0.047 -1.122 -16.041 1.00 96.12 88 HIS A CA 1
ATOM 649 C C . HIS A 1 88 ? -0.564 0.024 -16.840 1.00 96.12 88 HIS A C 1
ATOM 651 O O . HIS A 1 88 ? -1.014 -0.144 -17.979 1.00 96.12 88 HIS A O 1
ATOM 657 N N . ASP A 1 89 ? -0.478 1.215 -16.263 1.00 95.00 89 ASP A N 1
ATOM 658 C CA . ASP A 1 89 ? -0.565 2.448 -17.029 1.00 95.00 89 ASP A CA 1
ATOM 659 C C . ASP A 1 89 ? 0.724 2.654 -17.837 1.00 95.00 89 ASP A C 1
ATOM 661 O O . ASP A 1 89 ? 1.757 2.022 -17.586 1.00 95.00 89 ASP A O 1
ATOM 665 N N . LYS A 1 90 ? 0.669 3.554 -18.819 1.00 93.00 90 LYS A N 1
ATOM 666 C CA . LYS A 1 90 ? 1.839 3.961 -19.600 1.00 93.00 90 LYS A CA 1
ATOM 667 C C . LYS A 1 90 ? 2.263 5.376 -19.241 1.00 93.00 90 LYS A C 1
ATOM 669 O O . LYS A 1 90 ? 1.406 6.228 -19.017 1.00 93.00 90 LYS A O 1
ATOM 674 N N . ASP A 1 91 ? 3.568 5.614 -19.219 1.00 89.75 91 ASP A N 1
ATOM 675 C CA . ASP A 1 91 ? 4.132 6.954 -19.084 1.00 89.75 91 ASP A CA 1
ATOM 676 C C . ASP A 1 91 ? 4.009 7.764 -20.391 1.00 89.75 91 ASP A C 1
ATOM 678 O O . ASP A 1 91 ? 3.548 7.266 -21.424 1.00 89.75 91 ASP A O 1
ATOM 682 N N . ASP A 1 92 ? 4.461 9.020 -20.358 1.00 89.75 92 ASP A N 1
ATOM 683 C CA . ASP A 1 92 ? 4.419 9.933 -21.511 1.00 89.75 92 ASP A CA 1
ATOM 684 C C . ASP A 1 92 ? 5.247 9.440 -22.717 1.00 89.75 92 ASP A C 1
ATOM 686 O O . ASP A 1 92 ? 5.029 9.885 -23.845 1.00 89.75 92 ASP A O 1
ATOM 690 N N . ASN A 1 93 ? 6.177 8.501 -22.508 1.00 90.75 93 ASN A N 1
ATOM 691 C CA . ASN A 1 93 ? 6.969 7.862 -23.562 1.00 90.75 93 ASN A CA 1
ATOM 692 C C . ASN A 1 93 ? 6.349 6.535 -24.037 1.00 90.75 93 ASN A C 1
ATOM 694 O O . ASN A 1 93 ? 6.952 5.824 -24.846 1.00 90.75 93 ASN A O 1
ATOM 698 N N . GLY A 1 94 ? 5.162 6.183 -23.537 1.00 92.31 94 GLY A N 1
ATOM 699 C CA . GLY A 1 94 ? 4.462 4.941 -23.846 1.00 92.31 94 GLY A CA 1
ATOM 700 C C . GLY A 1 94 ? 5.055 3.700 -23.174 1.00 92.31 94 GLY A C 1
ATOM 701 O O . GLY A 1 94 ? 4.697 2.586 -23.570 1.00 92.31 94 GLY A O 1
ATOM 702 N N . GLN A 1 95 ? 5.950 3.877 -22.200 1.00 92.06 95 GLN A N 1
ATOM 703 C CA . GL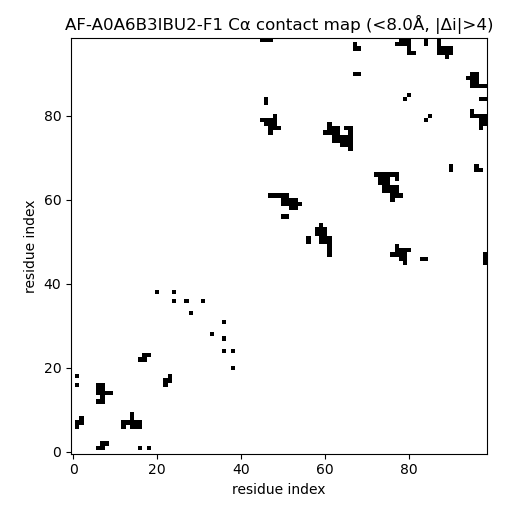N A 1 95 ? 6.579 2.797 -21.445 1.00 92.06 95 GLN A CA 1
ATOM 704 C C . GLN A 1 95 ? 5.718 2.392 -20.254 1.00 92.06 95 GLN A C 1
ATOM 706 O O . GLN A 1 95 ? 4.926 3.180 -19.748 1.00 92.06 95 GLN A O 1
ATOM 711 N N . GLU A 1 96 ? 5.879 1.154 -19.802 1.00 94.06 96 GLU A N 1
ATOM 712 C CA . GLU A 1 96 ? 5.220 0.648 -18.600 1.00 94.06 96 GLU A CA 1
ATOM 713 C C . GLU A 1 96 ? 5.532 1.519 -17.372 1.00 94.06 96 GLU A C 1
ATOM 715 O O . GLU A 1 96 ? 6.698 1.736 -17.035 1.00 94.06 96 GLU A O 1
ATOM 720 N N . SER A 1 97 ? 4.485 1.951 -16.662 1.00 93.62 97 SER A N 1
ATOM 721 C CA . SER A 1 97 ? 4.615 2.462 -15.301 1.00 93.62 97 SER A CA 1
ATOM 722 C C . SER A 1 97 ? 4.667 1.281 -14.322 1.00 93.62 97 SER A C 1
ATOM 724 O O . SER A 1 97 ? 3.707 0.505 -14.267 1.00 93.62 97 SER A O 1
ATOM 726 N N . PRO A 1 98 ? 5.745 1.134 -13.527 1.00 92.81 98 PRO A N 1
ATOM 727 C CA . PRO A 1 98 ? 5.815 0.114 -12.483 1.00 92.81 98 PRO A CA 1
ATOM 728 C C . PRO A 1 98 ? 4.639 0.205 -11.499 1.00 92.81 98 PRO A C 1
ATOM 730 O O . PRO A 1 98 ? 4.119 1.302 -11.266 1.00 92.81 98 PRO A O 1
ATOM 733 N N . ALA A 1 99 ? 4.245 -0.950 -10.950 1.00 89.12 99 ALA A N 1
ATOM 734 C CA . ALA A 1 99 ? 3.091 -1.114 -10.054 1.00 89.12 99 ALA A CA 1
ATOM 735 C C . ALA A 1 99 ? 3.147 -0.307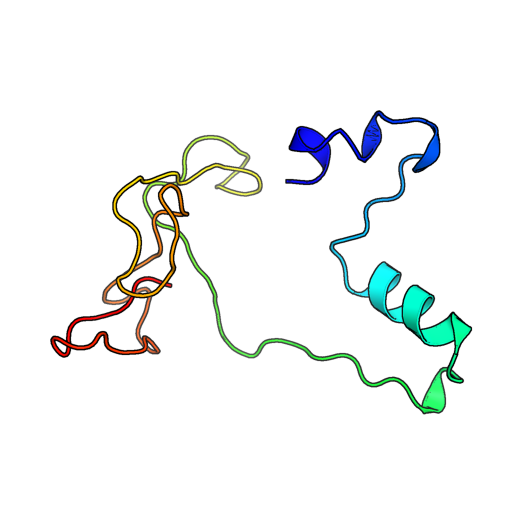 -8.742 1.00 89.12 99 ALA A C 1
ATOM 737 O O . ALA A 1 99 ? 4.264 -0.026 -8.245 1.00 89.12 99 ALA A O 1
#

Solvent-accessible surface area (backbone atoms only — not comparable to full-atom values): 6357 Å² total; per-residue (Å²): 107,58,71,80,71,37,39,59,75,40,71,92,48,72,54,58,78,64,95,46,70,68,47,52,51,57,59,48,51,76,82,42,62,71,96,78,65,82,85,89,77,80,94,69,87,81,46,65,38,82,59,44,61,57,60,96,48,51,88,32,49,28,78,37,62,83,46,60,85,90,66,88,51,75,64,38,66,31,31,18,56,64,89,74,33,81,87,49,58,62,45,99,86,70,43,80,36,58,77

Radius of gyration: 17.41 Å; Cα contacts (8 Å, |Δi|>4): 117; chains: 1; bounding box: 42×28×48 Å

Secondary structure (DSSP, 8-state):
-TTTTTTTTSGGGTT---SSHHHHHHHHHTTS-GGG------SS---BSS-BSSBTTBT-B-EES-PPTTS--SSEE-B--GGG-TT--B-TTSPBPP-

Sequence (99 aa):
ELAQAGVYSTSQYGGVGYLNTDWAYHYFRGSMPAGRINIGLPYYTRGFKNVQGGTDGLWGKAATTTCPAGAGLTKCGDGAVGIDNLWHDKDDNGQESPA

Mean predicted aligned error: 3.18 Å

Foldseek 3Di:
DCVVVCLCPPVVNVNDDQPDQVNVLVVCVVPDPNVPDDGDDDPDDWDAPPWDDDDVSVVTAAKDQPAFPPPPDRIDGRADDDPNCPPFDADPVRHGHGD

pLDDT: mean 96.11, std 3.49, range [81.69, 98.62]